Protein AF-A0A4Q3W4W4-F1 (afdb_monomer_lite)

Secondary structure (DSSP, 8-state):
----SSS-S-SSSSSS-S-----------HHHHHHHHHHHHHHHHHHHHHHHHHHHHTT-TTS--HHHHHHHTTPPP----TTSHHHHHHHHHHHHHHHHHHHHHHHHHHHHHHHSHHHHT-HHHHHHHHHHHHHHHHHHHHHHHHHHHHHHTT-S--PPPPPGGG-

Structure (mmCIF, N/CA/C/O backbone):
data_AF-A0A4Q3W4W4-F1
#
_entry.id   AF-A0A4Q3W4W4-F1
#
loop_
_atom_site.group_PDB
_atom_site.id
_atom_site.type_symbol
_atom_site.label_atom_id
_atom_site.label_alt_id
_atom_site.label_comp_id
_atom_site.label_asym_id
_atom_site.label_entity_id
_atom_site.label_seq_id
_atom_site.pdbx_PDB_ins_code
_atom_site.Cartn_x
_atom_site.Cartn_y
_atom_site.Cartn_z
_atom_site.occupancy
_atom_site.B_iso_or_equiv
_atom_site.auth_seq_id
_atom_site.auth_comp_id
_atom_site.auth_asym_id
_atom_site.auth_atom_id
_atom_site.pdbx_PDB_model_num
ATOM 1 N N . MET A 1 1 ? 60.452 -42.405 -23.291 1.00 40.56 1 MET A N 1
ATOM 2 C CA . MET A 1 1 ? 60.026 -41.098 -23.841 1.00 40.56 1 MET A CA 1
ATOM 3 C C . MET A 1 1 ? 58.510 -40.991 -23.717 1.00 40.56 1 MET A C 1
ATOM 5 O O . MET A 1 1 ? 57.792 -41.505 -24.558 1.00 40.56 1 MET A O 1
ATOM 9 N N . LYS A 1 2 ? 58.023 -40.441 -22.601 1.00 42.84 2 LYS A N 1
ATOM 10 C CA . LYS A 1 2 ? 56.594 -40.314 -22.263 1.00 42.84 2 LYS A CA 1
ATOM 11 C C . LYS A 1 2 ? 56.313 -38.870 -21.837 1.00 42.84 2 LYS A C 1
ATOM 13 O O . LYS A 1 2 ? 56.074 -38.651 -20.666 1.00 42.84 2 LYS A O 1
ATOM 18 N N . PHE A 1 3 ? 56.418 -37.889 -22.732 1.00 43.22 3 PHE A N 1
ATOM 19 C CA . PHE A 1 3 ? 56.080 -36.490 -22.405 1.00 43.22 3 PHE A CA 1
ATOM 20 C C . PHE A 1 3 ? 55.755 -35.669 -23.665 1.00 43.22 3 PHE A C 1
ATOM 22 O O . PHE A 1 3 ? 56.402 -34.670 -23.944 1.00 43.22 3 PHE A O 1
ATOM 29 N N . LEU A 1 4 ? 54.774 -36.101 -24.467 1.00 46.50 4 LEU A N 1
ATOM 30 C CA . LEU A 1 4 ? 54.382 -35.346 -25.673 1.00 46.50 4 LEU A CA 1
ATOM 31 C C . LEU A 1 4 ? 52.889 -35.467 -26.034 1.00 46.50 4 LEU A C 1
ATOM 33 O O . LEU A 1 4 ? 52.530 -35.445 -27.201 1.00 46.50 4 LEU A O 1
ATOM 37 N N . VAL A 1 5 ? 52.003 -35.620 -25.037 1.00 49.78 5 VAL A N 1
ATOM 38 C CA . VAL A 1 5 ? 50.543 -35.789 -25.264 1.00 49.78 5 VAL A CA 1
ATOM 39 C C . VAL A 1 5 ? 49.690 -34.819 -24.423 1.00 49.78 5 VAL A C 1
ATOM 41 O O . VAL A 1 5 ? 48.496 -35.014 -24.250 1.00 49.78 5 VAL A O 1
ATOM 44 N N . ARG A 1 6 ? 50.266 -33.750 -23.857 1.00 49.00 6 ARG A N 1
ATOM 45 C CA . ARG A 1 6 ? 49.514 -32.830 -22.972 1.00 49.00 6 ARG A CA 1
ATOM 46 C C . ARG A 1 6 ? 49.600 -31.349 -23.319 1.00 49.00 6 ARG A C 1
ATOM 48 O O . ARG A 1 6 ? 49.341 -30.516 -22.461 1.00 49.00 6 ARG A O 1
ATOM 55 N N . LEU A 1 7 ? 49.895 -31.006 -24.567 1.00 45.72 7 LEU A N 1
ATOM 56 C CA . LEU A 1 7 ? 49.824 -29.615 -24.992 1.00 45.72 7 LEU A CA 1
ATOM 57 C C . LEU A 1 7 ? 48.978 -29.499 -26.256 1.00 45.72 7 LEU A C 1
ATOM 59 O O . LEU A 1 7 ? 49.287 -30.099 -27.278 1.00 45.72 7 LEU A O 1
ATOM 63 N N . VAL A 1 8 ? 47.957 -28.651 -26.158 1.00 46.34 8 VAL A N 1
ATOM 64 C CA . VAL A 1 8 ? 47.201 -28.063 -27.270 1.00 46.34 8 VAL A CA 1
ATOM 65 C C . VAL A 1 8 ? 46.016 -28.884 -27.812 1.00 46.34 8 VAL A C 1
ATOM 67 O O . VAL A 1 8 ? 45.676 -28.827 -28.985 1.00 46.34 8 VAL A O 1
ATOM 70 N N . ALA A 1 9 ? 45.245 -29.498 -26.908 1.00 46.97 9 ALA A N 1
ATOM 71 C CA . ALA A 1 9 ? 43.785 -29.635 -27.066 1.00 46.97 9 ALA A CA 1
ATOM 72 C C . ALA A 1 9 ? 43.047 -28.301 -26.761 1.00 46.97 9 ALA A C 1
ATOM 74 O O . ALA A 1 9 ? 41.904 -28.290 -26.318 1.00 46.97 9 ALA A O 1
ATOM 75 N N . LEU A 1 10 ? 43.730 -27.165 -26.953 1.00 46.59 10 LEU A N 1
ATOM 76 C CA . LEU A 1 10 ? 43.330 -25.827 -26.498 1.00 46.59 10 LEU A CA 1
ATOM 77 C C . LEU A 1 10 ? 43.298 -24.809 -27.651 1.00 46.59 10 LEU A C 1
ATOM 79 O O . LEU A 1 10 ? 43.547 -23.628 -27.451 1.00 46.59 10 LEU A O 1
ATOM 83 N N . VAL A 1 11 ? 43.046 -25.271 -28.878 1.00 49.94 11 VAL A N 1
ATOM 84 C CA . VAL A 1 11 ? 42.906 -24.401 -30.066 1.00 49.94 11 VAL A CA 1
ATOM 85 C C . VAL A 1 11 ? 41.571 -24.629 -30.794 1.00 49.94 11 VAL A C 1
ATOM 87 O O . VAL A 1 11 ? 41.260 -23.927 -31.745 1.00 49.94 11 VAL A O 1
ATOM 90 N N . PHE A 1 12 ? 40.710 -25.532 -30.304 1.00 42.06 12 PHE A N 1
ATOM 91 C CA . PHE A 1 12 ? 39.437 -25.860 -30.966 1.00 42.06 12 PHE A CA 1
ATOM 92 C C . PHE A 1 12 ? 38.165 -25.375 -30.245 1.00 42.06 12 PHE A C 1
ATOM 94 O O . PHE A 1 12 ? 37.065 -25.676 -30.690 1.00 42.06 12 PHE A O 1
ATOM 101 N N . VAL A 1 13 ? 38.287 -24.603 -29.156 1.00 47.66 13 VAL A N 1
ATOM 102 C CA . VAL A 1 13 ? 37.120 -24.059 -28.417 1.00 47.66 13 VAL A CA 1
ATOM 103 C C . VAL A 1 13 ? 36.903 -22.557 -28.673 1.00 47.66 13 VAL A C 1
ATOM 105 O O . VAL A 1 13 ? 35.875 -22.008 -28.303 1.00 47.66 13 VAL A O 1
ATOM 108 N N . VAL A 1 14 ? 37.822 -21.879 -29.370 1.00 48.78 14 VAL A N 1
ATOM 109 C CA . VAL A 1 14 ? 37.768 -20.412 -29.557 1.00 48.78 14 VAL A CA 1
ATOM 110 C C . VAL A 1 14 ? 37.161 -19.991 -30.908 1.00 48.78 14 VAL A C 1
ATOM 112 O O . VAL A 1 14 ? 36.883 -18.818 -31.120 1.00 48.78 14 VAL A O 1
ATOM 115 N N . THR A 1 15 ? 36.878 -20.920 -31.825 1.00 47.06 15 THR A N 1
ATOM 116 C CA . THR A 1 15 ? 36.447 -20.582 -33.200 1.00 47.06 15 THR A CA 1
ATOM 117 C C . THR A 1 15 ? 34.981 -20.879 -33.524 1.00 47.06 15 THR A C 1
ATOM 119 O O . THR A 1 15 ? 34.572 -20.694 -34.664 1.00 47.06 15 THR A O 1
ATOM 122 N N . LEU A 1 16 ? 34.160 -21.260 -32.537 1.00 45.97 16 LEU A N 1
ATOM 123 C CA . LEU A 1 16 ? 32.700 -21.401 -32.696 1.00 45.97 16 LEU A CA 1
ATOM 124 C C . LEU A 1 16 ? 31.894 -20.177 -32.218 1.00 45.97 16 LEU A C 1
ATOM 126 O O . LEU A 1 16 ? 30.672 -20.240 -32.157 1.00 45.97 16 LEU A O 1
ATOM 130 N N . GLN A 1 17 ? 32.546 -19.047 -31.921 1.00 45.25 17 GLN A N 1
ATOM 131 C CA . GLN A 1 17 ? 31.860 -17.777 -31.630 1.00 45.25 17 GLN A CA 1
ATOM 132 C C . GLN A 1 17 ? 31.775 -16.838 -32.844 1.00 45.25 17 GLN A C 1
ATOM 134 O O . GLN A 1 17 ? 31.659 -15.622 -32.695 1.00 45.25 17 GLN A O 1
ATOM 139 N N . THR A 1 18 ? 31.793 -17.372 -34.066 1.00 45.81 18 THR A N 1
ATOM 140 C CA . THR A 1 18 ? 31.316 -16.605 -35.217 1.00 45.81 18 THR A CA 1
ATOM 141 C C . THR A 1 18 ? 29.789 -16.577 -35.223 1.00 45.81 18 THR A C 1
ATOM 143 O O . THR A 1 18 ? 29.124 -17.546 -35.572 1.00 45.81 18 THR A O 1
ATOM 146 N N . ALA A 1 19 ? 29.267 -15.396 -34.890 1.00 47.56 19 ALA A N 1
ATOM 147 C CA . ALA A 1 19 ? 28.007 -14.857 -35.388 1.00 47.56 19 ALA A CA 1
ATOM 148 C C . ALA A 1 19 ? 26.712 -15.575 -34.958 1.00 47.56 19 ALA A C 1
ATOM 150 O O . ALA A 1 19 ? 25.984 -16.122 -35.780 1.00 47.56 19 ALA A O 1
ATOM 151 N N . CYS A 1 20 ? 26.325 -15.403 -33.693 1.00 43.75 20 CYS A N 1
ATOM 152 C CA . CYS A 1 20 ? 24.926 -15.064 -33.420 1.00 43.75 20 CYS A CA 1
ATOM 153 C C . CYS A 1 20 ? 24.821 -13.541 -33.373 1.00 43.75 20 CYS A C 1
ATOM 155 O O . CYS A 1 20 ? 25.002 -12.901 -32.344 1.00 43.75 20 CYS A O 1
ATOM 157 N N . SER A 1 21 ? 24.600 -12.977 -34.559 1.00 44.47 21 SER A N 1
ATOM 158 C CA . SER A 1 21 ? 23.979 -11.673 -34.738 1.00 44.47 21 SER A CA 1
ATOM 159 C C . SER A 1 21 ? 22.631 -11.685 -34.015 1.00 44.47 21 SER A C 1
ATOM 161 O O . SER A 1 21 ? 21.669 -12.270 -34.511 1.00 44.47 21 SER A O 1
ATOM 163 N N . SER A 1 22 ? 22.561 -11.012 -32.878 1.00 40.69 22 SER A N 1
ATOM 164 C CA . SER A 1 22 ? 21.316 -10.440 -32.378 1.00 40.69 22 SER A CA 1
ATOM 165 C C . SER A 1 22 ? 21.647 -9.126 -31.682 1.00 40.69 22 SER A C 1
ATOM 167 O O . SER A 1 22 ? 21.632 -9.033 -30.457 1.00 40.69 22 SER A O 1
ATOM 169 N N . ASP A 1 23 ? 21.947 -8.107 -32.492 1.00 45.06 23 ASP A N 1
ATOM 170 C CA . ASP A 1 23 ? 21.592 -6.726 -32.155 1.00 45.06 23 ASP A CA 1
ATOM 171 C C . ASP A 1 23 ? 20.054 -6.645 -32.091 1.00 45.06 23 ASP A C 1
ATOM 173 O O . ASP A 1 23 ? 19.385 -6.110 -32.971 1.00 45.06 23 ASP A O 1
ATOM 177 N N . GLU A 1 24 ? 19.467 -7.236 -31.055 1.00 45.97 24 GLU A N 1
ATOM 178 C CA . GLU A 1 24 ? 18.242 -6.709 -30.479 1.00 45.97 24 GLU A CA 1
ATOM 179 C C . GLU A 1 24 ? 18.702 -5.940 -29.251 1.00 45.97 24 GLU A C 1
ATOM 181 O O . GLU A 1 24 ? 19.100 -6.527 -28.247 1.00 45.97 24 GLU A O 1
ATOM 186 N N . SER A 1 25 ? 18.692 -4.611 -29.337 1.00 45.56 25 SER A N 1
ATOM 187 C CA . SER A 1 25 ? 18.841 -3.740 -28.177 1.00 45.56 25 SER A CA 1
ATOM 188 C C . SER A 1 25 ? 17.632 -3.945 -27.254 1.00 45.56 25 SER A C 1
ATOM 190 O O . SER A 1 25 ? 16.700 -3.137 -27.227 1.00 45.56 25 SER A O 1
ATOM 192 N N . SER A 1 26 ? 17.578 -5.067 -26.542 1.00 62.09 26 SER A N 1
ATOM 193 C CA . SER A 1 26 ? 16.563 -5.295 -25.529 1.00 62.09 26 SER A CA 1
ATOM 194 C C . SER A 1 26 ? 16.864 -4.332 -24.390 1.00 62.09 26 SER A C 1
ATOM 196 O O . SER A 1 26 ? 17.891 -4.461 -23.722 1.00 62.09 26 SER A O 1
ATOM 198 N N . LEU A 1 27 ? 15.997 -3.337 -24.195 1.00 69.12 27 LEU A N 1
ATOM 199 C CA . LEU A 1 27 ? 16.046 -2.487 -23.009 1.00 69.12 27 LEU A CA 1
ATOM 200 C C . LEU A 1 27 ? 16.140 -3.395 -21.766 1.00 69.12 27 LEU A C 1
ATOM 202 O O . LEU A 1 27 ? 15.423 -4.400 -21.713 1.00 69.12 27 LEU A O 1
ATOM 206 N N . PRO A 1 28 ? 17.004 -3.091 -20.783 1.00 79.44 28 PRO A N 1
ATOM 207 C CA . PRO A 1 28 ? 17.130 -3.891 -19.570 1.00 79.44 28 PRO A CA 1
ATOM 208 C C . PRO A 1 28 ? 15.905 -3.654 -18.674 1.00 79.44 28 PRO A C 1
ATOM 210 O O . PRO A 1 28 ? 15.948 -2.872 -17.730 1.00 79.44 28 PRO A O 1
ATOM 213 N N . LEU A 1 29 ? 14.780 -4.288 -19.015 1.00 88.00 29 LEU A N 1
ATOM 214 C CA . LEU A 1 29 ? 13.488 -4.092 -18.346 1.00 88.00 29 LEU A CA 1
ATOM 215 C C . LEU A 1 29 ? 13.372 -4.870 -17.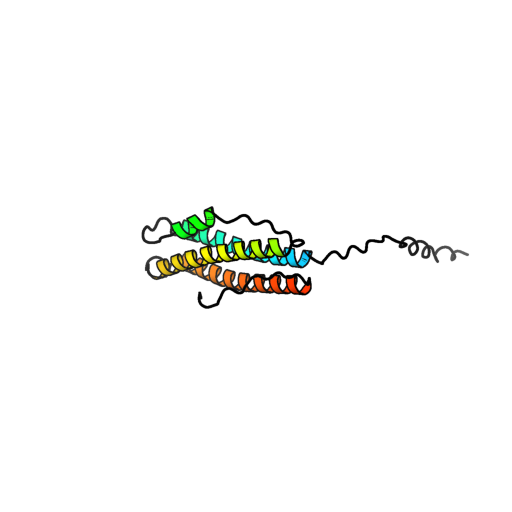032 1.00 88.00 29 LEU A C 1
ATOM 217 O O . LEU A 1 29 ? 12.595 -4.484 -16.168 1.00 88.00 29 LEU A O 1
ATOM 221 N N . GLU A 1 30 ? 14.136 -5.948 -16.864 1.00 91.31 30 GLU A N 1
ATOM 222 C CA . GLU A 1 30 ? 14.035 -6.839 -15.703 1.00 91.31 30 GLU A CA 1
ATOM 223 C C . GLU A 1 30 ? 14.225 -6.120 -14.350 1.00 91.31 30 GLU A C 1
ATOM 225 O O . GLU A 1 30 ? 13.375 -6.297 -13.477 1.00 91.31 30 GLU A O 1
ATOM 230 N N . PRO A 1 31 ? 15.217 -5.222 -14.162 1.00 93.56 31 PRO A N 1
ATOM 231 C CA . PRO A 1 31 ? 15.317 -4.428 -12.935 1.00 93.56 31 PRO A CA 1
ATOM 232 C C . PRO A 1 31 ? 14.097 -3.535 -12.672 1.00 93.56 31 PRO A C 1
ATOM 234 O O . PRO A 1 31 ? 13.743 -3.307 -11.518 1.00 93.56 31 PRO A O 1
ATOM 237 N N . VAL A 1 32 ? 13.453 -3.030 -13.729 1.00 93.88 32 VAL A N 1
ATOM 238 C CA . VAL A 1 32 ? 12.261 -2.173 -13.623 1.00 93.88 32 VAL A CA 1
ATOM 239 C C . VAL A 1 32 ? 11.052 -2.991 -13.184 1.00 93.88 32 VAL A C 1
ATOM 241 O O . VAL A 1 32 ? 10.320 -2.552 -12.302 1.00 93.88 32 VAL A O 1
ATOM 244 N N . VAL A 1 33 ? 10.881 -4.188 -13.756 1.00 94.12 33 VAL A N 1
ATOM 245 C CA . VAL A 1 33 ? 9.828 -5.139 -13.371 1.00 94.12 33 VAL A CA 1
ATOM 246 C C . VAL A 1 33 ? 9.975 -5.513 -11.899 1.00 94.12 33 VAL A C 1
ATOM 248 O O . VAL A 1 33 ? 9.060 -5.275 -11.126 1.00 94.12 33 VAL A O 1
ATOM 251 N N . ILE A 1 34 ? 11.159 -5.969 -11.477 1.00 95.38 34 ILE A N 1
ATOM 252 C CA . ILE A 1 34 ? 11.418 -6.363 -10.080 1.00 95.38 34 ILE A CA 1
ATOM 253 C C . ILE A 1 34 ? 11.147 -5.205 -9.108 1.00 95.38 34 ILE A C 1
ATOM 255 O O . ILE A 1 34 ? 10.594 -5.397 -8.020 1.00 95.38 34 ILE A O 1
ATOM 259 N N . ALA A 1 35 ? 11.551 -3.988 -9.479 1.00 96.44 35 ALA A N 1
ATOM 260 C CA . ALA A 1 35 ? 11.307 -2.817 -8.651 1.00 96.44 35 ALA A CA 1
ATOM 261 C C . ALA A 1 35 ? 9.809 -2.486 -8.554 1.00 96.44 35 ALA A C 1
ATOM 263 O O . ALA A 1 35 ? 9.352 -2.103 -7.479 1.00 96.44 35 ALA A O 1
ATOM 264 N N . TYR A 1 36 ? 9.041 -2.664 -9.633 1.00 95.62 36 TYR A N 1
ATOM 265 C CA . TYR A 1 36 ? 7.593 -2.468 -9.608 1.00 95.62 36 TYR A CA 1
ATOM 266 C C . TYR A 1 36 ? 6.859 -3.567 -8.834 1.00 95.62 36 TYR A C 1
ATOM 268 O O . TYR A 1 36 ? 6.035 -3.240 -7.986 1.00 95.62 36 TYR A O 1
ATOM 276 N N . ASP A 1 37 ? 7.223 -4.837 -9.018 1.00 94.88 37 ASP A N 1
ATOM 277 C CA . ASP A 1 37 ? 6.671 -5.957 -8.243 1.00 94.88 37 ASP A CA 1
ATOM 278 C C . ASP A 1 37 ? 6.871 -5.721 -6.738 1.00 94.88 37 ASP A C 1
ATOM 280 O O . ASP A 1 37 ? 6.019 -6.044 -5.911 1.00 94.88 37 ASP A O 1
ATOM 284 N N . THR A 1 38 ? 7.998 -5.103 -6.363 1.00 96.56 38 THR A N 1
ATOM 285 C CA . THR A 1 38 ? 8.251 -4.696 -4.977 1.00 96.56 38 THR A CA 1
ATOM 286 C C . THR A 1 38 ? 7.261 -3.624 -4.517 1.00 96.56 38 THR A C 1
ATOM 288 O O . THR A 1 38 ? 6.784 -3.707 -3.388 1.00 96.56 38 THR A O 1
ATOM 291 N N . VAL A 1 39 ? 6.941 -2.633 -5.354 1.00 95.88 39 VAL A N 1
ATOM 292 C CA . VAL A 1 39 ? 5.921 -1.612 -5.054 1.00 95.88 39 VAL A CA 1
ATOM 293 C C . VAL A 1 39 ? 4.555 -2.268 -4.849 1.00 95.88 39 VAL A C 1
ATOM 295 O O . VAL A 1 39 ? 3.948 -2.064 -3.798 1.00 95.88 39 VAL A O 1
ATOM 298 N N . GLU A 1 40 ? 4.100 -3.092 -5.796 1.00 94.50 40 GLU A N 1
ATOM 299 C CA . GLU A 1 40 ? 2.815 -3.799 -5.698 1.00 94.50 40 GLU A CA 1
ATOM 300 C C . GLU A 1 40 ? 2.747 -4.668 -4.446 1.00 94.50 40 GLU A C 1
ATOM 302 O O . GLU A 1 40 ? 1.777 -4.602 -3.693 1.00 94.50 40 GLU A O 1
ATOM 307 N N . TYR A 1 41 ? 3.812 -5.417 -4.159 1.00 95.94 41 TYR A N 1
ATOM 308 C CA . TYR A 1 41 ? 3.882 -6.248 -2.967 1.00 95.94 41 TYR A CA 1
ATOM 309 C C . TYR A 1 41 ? 3.738 -5.430 -1.678 1.00 95.94 41 TYR A C 1
ATOM 311 O O . TYR A 1 41 ? 3.042 -5.857 -0.759 1.00 95.94 41 TYR A O 1
ATOM 319 N N . ARG A 1 42 ? 4.355 -4.244 -1.579 1.00 96.06 42 ARG A N 1
ATOM 320 C CA . ARG A 1 42 ? 4.197 -3.400 -0.382 1.00 96.06 42 ARG A CA 1
ATOM 321 C C . ARG A 1 42 ? 2.779 -2.864 -0.228 1.00 96.06 42 ARG A C 1
ATOM 323 O O . ARG A 1 42 ? 2.281 -2.855 0.895 1.00 96.06 42 ARG A O 1
ATOM 330 N N . TYR A 1 43 ? 2.128 -2.480 -1.320 1.00 94.94 43 TYR A N 1
ATOM 331 C CA . TYR A 1 43 ? 0.725 -2.072 -1.283 1.00 94.94 43 TYR A CA 1
ATOM 332 C C . TYR A 1 43 ? -0.210 -3.240 -0.934 1.00 94.94 43 TYR A C 1
ATOM 334 O O . TYR A 1 43 ? -1.091 -3.074 -0.093 1.00 94.94 43 TYR A O 1
ATOM 342 N N . GLN A 1 44 ? 0.054 -4.453 -1.428 1.00 94.50 44 GLN A N 1
ATOM 343 C CA . GLN A 1 44 ? -0.674 -5.654 -1.002 1.00 94.50 44 GLN A CA 1
ATOM 344 C C . GLN A 1 44 ? -0.569 -5.875 0.515 1.00 94.50 44 GLN A C 1
ATOM 346 O O . GLN A 1 44 ? -1.565 -6.173 1.168 1.00 94.50 44 GLN A O 1
ATOM 351 N N . GLN A 1 45 ? 0.612 -5.666 1.106 1.00 96.00 45 GLN A N 1
ATOM 352 C CA . GLN A 1 45 ? 0.779 -5.765 2.561 1.00 96.00 45 GLN A CA 1
ATOM 353 C C . GLN A 1 45 ? -0.046 -4.718 3.331 1.00 96.00 45 GLN A C 1
ATOM 355 O O . GLN A 1 45 ? -0.452 -4.985 4.463 1.00 96.00 45 GLN A O 1
ATOM 360 N N . VAL A 1 46 ? -0.309 -3.542 2.747 1.00 95.00 46 VAL A N 1
ATOM 361 C CA . VAL A 1 46 ? -1.230 -2.546 3.326 1.00 95.00 46 VAL A CA 1
ATOM 362 C C . VAL A 1 46 ? -2.669 -3.048 3.264 1.00 95.00 46 VAL A C 1
ATOM 364 O O . VAL A 1 46 ? -3.373 -2.967 4.273 1.00 95.00 46 VAL A O 1
ATOM 367 N N . SER A 1 47 ? -3.093 -3.606 2.130 1.00 94.56 47 SER A N 1
ATOM 368 C CA . SER A 1 47 ? -4.417 -4.219 1.970 1.00 94.56 47 SER A CA 1
ATOM 369 C C . SER A 1 47 ? -4.646 -5.354 2.972 1.00 94.56 47 SER A C 1
ATOM 371 O O . SER A 1 47 ? -5.665 -5.367 3.665 1.00 94.56 47 SER A O 1
ATOM 373 N N . ASP A 1 48 ? -3.669 -6.246 3.139 1.00 95.62 48 ASP A N 1
ATOM 374 C CA . ASP A 1 48 ? -3.725 -7.341 4.115 1.00 95.62 48 ASP A CA 1
ATOM 375 C C . ASP A 1 48 ? -3.846 -6.802 5.552 1.00 95.62 48 ASP A C 1
ATOM 377 O O . ASP A 1 48 ? -4.696 -7.241 6.330 1.00 95.62 48 ASP A O 1
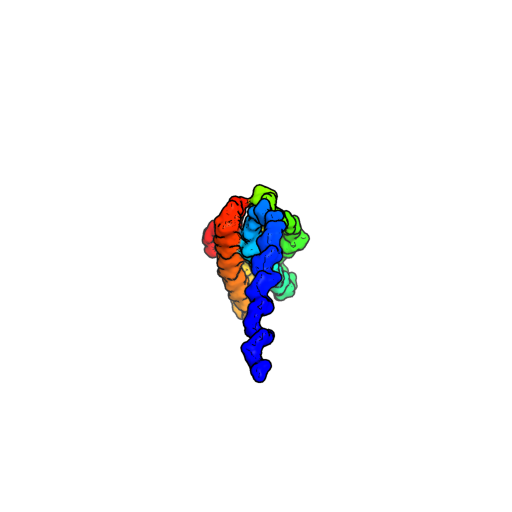ATOM 381 N N . LEU A 1 49 ? -3.051 -5.783 5.897 1.00 96.12 49 LEU A N 1
ATOM 382 C CA . LEU A 1 49 ? -3.109 -5.138 7.208 1.00 96.12 49 LEU A CA 1
ATOM 383 C C . LEU A 1 49 ? -4.461 -4.449 7.454 1.00 96.12 49 LEU A C 1
ATOM 385 O O . LEU A 1 49 ? -4.970 -4.457 8.579 1.00 96.12 49 LEU A O 1
ATOM 389 N N . ALA A 1 50 ? -5.052 -3.849 6.421 1.00 95.50 50 ALA A N 1
ATOM 390 C CA . ALA A 1 50 ? -6.373 -3.241 6.497 1.00 95.50 50 ALA A CA 1
ATOM 391 C C . ALA A 1 50 ? -7.457 -4.300 6.745 1.00 95.50 50 ALA A C 1
ATOM 393 O O . ALA A 1 50 ? -8.328 -4.088 7.593 1.00 95.50 50 ALA A O 1
ATOM 394 N N . ILE A 1 51 ? -7.383 -5.453 6.076 1.00 95.00 51 ILE A N 1
ATOM 395 C CA . ILE A 1 51 ? -8.280 -6.594 6.314 1.00 95.00 51 ILE A CA 1
ATOM 396 C C . ILE A 1 51 ? -8.162 -7.073 7.764 1.00 95.00 51 ILE A C 1
ATOM 398 O O . ILE A 1 51 ? -9.182 -7.188 8.453 1.00 95.00 51 ILE A O 1
ATOM 402 N N . ASP A 1 52 ? -6.938 -7.270 8.255 1.00 94.88 52 ASP A N 1
ATOM 403 C CA . ASP A 1 52 ? -6.680 -7.667 9.642 1.00 94.88 52 ASP A CA 1
ATOM 404 C C . ASP A 1 52 ? -7.255 -6.650 10.634 1.00 94.88 52 ASP A C 1
ATOM 406 O O . ASP A 1 52 ? -7.931 -7.017 11.603 1.00 94.88 52 ASP A O 1
ATOM 410 N N . LEU A 1 53 ? -7.043 -5.355 10.392 1.00 95.25 53 LEU A N 1
ATOM 411 C CA . LEU A 1 53 ? -7.597 -4.294 11.226 1.00 95.25 53 LEU A CA 1
ATOM 412 C C . LEU A 1 53 ? -9.126 -4.364 11.270 1.00 95.25 53 LEU A C 1
ATOM 414 O O . LEU A 1 53 ? -9.712 -4.369 12.356 1.00 95.25 53 LEU A O 1
ATOM 418 N N . MET A 1 54 ? -9.770 -4.439 10.104 1.00 94.75 54 MET A N 1
ATOM 419 C CA . MET A 1 54 ? -11.226 -4.496 9.993 1.00 94.75 54 MET A CA 1
ATOM 420 C C . MET A 1 54 ? -11.796 -5.731 10.684 1.00 94.75 54 MET A C 1
ATOM 422 O O . MET A 1 54 ? -12.780 -5.608 11.413 1.00 94.75 54 MET A O 1
ATOM 426 N N . ALA A 1 55 ? -11.170 -6.899 10.540 1.00 93.06 55 ALA A N 1
ATOM 427 C CA . ALA A 1 55 ? -11.604 -8.118 11.216 1.00 93.06 55 ALA A CA 1
ATOM 428 C C . ALA A 1 55 ? -11.654 -7.939 12.744 1.00 93.06 55 ALA A C 1
ATOM 430 O O . ALA A 1 55 ? -12.606 -8.382 13.389 1.00 93.06 55 ALA A O 1
ATOM 431 N N . ASN A 1 56 ? -10.691 -7.211 13.315 1.00 92.62 56 ASN A N 1
ATOM 432 C CA . ASN A 1 56 ? -10.588 -6.990 14.758 1.00 92.62 56 ASN A CA 1
ATOM 433 C C . ASN A 1 56 ? -11.543 -5.921 15.314 1.00 92.62 56 ASN A C 1
ATOM 435 O O . ASN A 1 56 ? -11.867 -5.954 16.504 1.00 92.62 56 ASN A O 1
ATOM 439 N N . ILE A 1 57 ? -12.006 -4.985 14.483 1.00 93.62 57 ILE A N 1
ATOM 440 C CA . ILE A 1 57 ? -12.839 -3.848 14.923 1.00 93.62 57 ILE A CA 1
ATOM 441 C C . ILE A 1 57 ? -14.252 -3.848 14.323 1.00 93.62 57 ILE A C 1
ATOM 443 O O . ILE A 1 57 ? -15.075 -3.036 14.733 1.00 93.62 57 ILE A O 1
ATOM 447 N N . SER A 1 58 ? -14.562 -4.760 13.396 1.00 88.94 58 SER A N 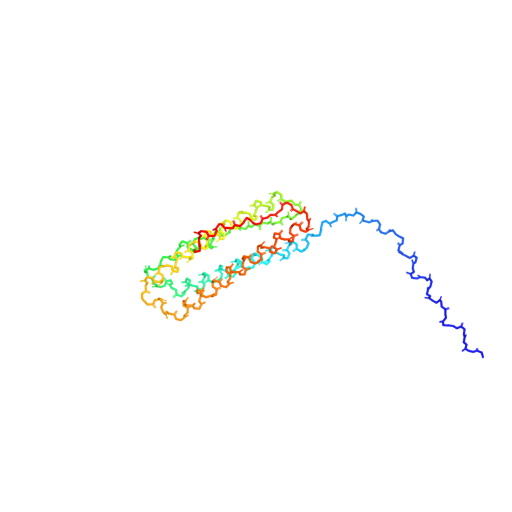1
ATOM 448 C CA . SER A 1 58 ? -15.840 -4.830 12.659 1.00 88.94 58 SER A CA 1
ATOM 449 C C . SER A 1 58 ? -17.081 -4.966 13.544 1.00 88.94 58 SER A C 1
ATOM 451 O O . SER A 1 58 ? -18.164 -4.533 13.160 1.00 88.94 58 SER A O 1
ATOM 453 N N . MET A 1 59 ? -16.928 -5.542 14.738 1.00 87.69 59 MET A N 1
ATOM 454 C CA . MET A 1 59 ? -18.016 -5.701 15.707 1.00 87.69 59 MET A CA 1
ATOM 455 C C . MET A 1 59 ? -18.310 -4.418 16.496 1.00 87.69 59 MET A C 1
ATOM 457 O O . MET A 1 59 ? -19.276 -4.379 17.257 1.00 87.69 59 MET A O 1
ATOM 461 N N . ASP A 1 60 ? -17.483 -3.378 16.357 1.00 91.31 60 ASP A N 1
ATOM 462 C CA . ASP A 1 60 ? -17.706 -2.089 17.000 1.00 91.31 60 ASP A CA 1
ATOM 463 C C . ASP A 1 60 ? -18.504 -1.148 16.081 1.00 91.31 60 ASP A C 1
ATOM 465 O O . ASP A 1 60 ? -17.961 -0.626 15.104 1.00 91.31 60 ASP A O 1
ATOM 469 N N . PRO A 1 61 ? -19.782 -0.862 16.394 1.00 89.50 61 PRO A N 1
ATOM 470 C CA . PRO A 1 61 ? -20.628 -0.030 15.541 1.00 89.50 61 PRO A CA 1
ATOM 471 C C . PRO A 1 61 ? -20.194 1.443 15.506 1.00 89.50 61 PRO A C 1
ATOM 473 O O . PRO A 1 61 ? -20.694 2.205 14.677 1.00 89.50 61 PRO A O 1
ATOM 476 N N . SER A 1 62 ? -19.299 1.871 16.403 1.00 91.06 62 SER A N 1
ATOM 477 C CA . SER A 1 62 ? -18.774 3.239 16.415 1.00 91.06 62 SER A CA 1
ATOM 478 C C . SER A 1 62 ? -17.684 3.477 15.368 1.00 91.06 62 SER A C 1
ATOM 480 O O . SER A 1 62 ? -17.381 4.636 15.075 1.00 91.06 62 SER A O 1
ATOM 482 N N . ILE A 1 63 ? -17.127 2.412 14.778 1.00 93.62 63 ILE A N 1
ATOM 483 C CA . ILE A 1 63 ? -16.033 2.495 13.811 1.00 93.62 63 ILE A CA 1
ATOM 484 C C . ILE A 1 63 ? -16.537 2.178 12.402 1.00 93.62 63 ILE A C 1
ATOM 486 O O . ILE A 1 63 ? -17.014 1.085 12.100 1.00 93.62 63 ILE A O 1
ATOM 490 N N . LYS A 1 64 ? -16.409 3.147 11.497 1.00 93.00 64 LYS A N 1
ATOM 491 C CA . LYS A 1 64 ? -16.845 3.013 10.104 1.00 93.00 64 LYS A CA 1
ATOM 492 C C . LYS A 1 64 ? -15.737 2.397 9.255 1.00 93.00 64 LYS A C 1
ATOM 494 O O . LYS A 1 64 ? -14.875 3.118 8.763 1.00 93.00 64 LYS A O 1
ATOM 499 N N . VAL A 1 65 ? -15.803 1.083 9.055 1.00 93.31 65 VAL A N 1
ATOM 500 C CA . VAL A 1 65 ? -14.844 0.327 8.221 1.00 93.31 65 VAL A CA 1
ATOM 501 C C . VAL A 1 65 ? -15.285 0.144 6.767 1.00 93.31 65 VAL A C 1
ATOM 503 O O . VAL A 1 65 ? -14.453 -0.064 5.892 1.00 93.31 65 VAL A O 1
ATOM 506 N N . LYS A 1 66 ? -16.589 0.281 6.488 1.00 90.88 66 LYS A N 1
ATOM 507 C CA . LYS A 1 66 ? -17.165 0.047 5.156 1.00 90.88 66 LYS A CA 1
ATOM 508 C C . LYS A 1 66 ? -16.458 0.797 4.010 1.00 90.88 66 LYS A C 1
ATOM 510 O O . LYS A 1 66 ? -16.261 0.172 2.978 1.00 90.88 66 LYS A O 1
ATOM 515 N N . PRO A 1 67 ? -16.046 2.074 4.151 1.00 91.62 67 PRO A N 1
ATOM 516 C CA . PRO A 1 67 ? -15.337 2.765 3.073 1.00 91.62 67 PRO A CA 1
ATOM 517 C C . PRO A 1 67 ? -14.029 2.082 2.655 1.00 91.62 67 PRO A C 1
ATOM 519 O O . PRO A 1 67 ? -13.734 2.038 1.470 1.00 91.62 67 PRO A O 1
ATOM 522 N N . VAL A 1 68 ? -13.275 1.523 3.610 1.00 92.38 68 VAL A N 1
ATOM 523 C CA . VAL A 1 68 ? -12.041 0.773 3.321 1.00 92.38 68 VAL A CA 1
ATOM 524 C C . VAL A 1 68 ? -12.384 -0.542 2.626 1.00 92.38 68 VAL A C 1
ATOM 526 O O . VAL A 1 68 ? -11.799 -0.865 1.600 1.00 92.38 68 VAL A O 1
ATOM 529 N N . GLN A 1 69 ? -13.382 -1.267 3.139 1.00 92.88 69 GLN A N 1
ATOM 530 C CA . GLN A 1 69 ? -13.845 -2.518 2.537 1.00 92.88 69 GLN A CA 1
ATOM 531 C C . GLN A 1 69 ? -14.317 -2.328 1.085 1.00 92.88 69 GLN A C 1
ATOM 533 O O . GLN A 1 69 ? -13.911 -3.078 0.207 1.00 92.88 69 GLN A O 1
ATOM 538 N N . ASP A 1 70 ? -15.121 -1.294 0.821 1.00 93.56 70 ASP A N 1
ATOM 539 C CA . ASP A 1 70 ? -15.632 -0.972 -0.517 1.00 93.56 70 ASP A CA 1
ATOM 540 C C . ASP A 1 70 ? -14.511 -0.686 -1.533 1.00 93.56 70 ASP A C 1
ATOM 542 O O . ASP A 1 70 ? -14.712 -0.918 -2.728 1.00 93.56 70 ASP A O 1
ATOM 546 N N . LEU A 1 71 ? -13.371 -0.153 -1.075 1.00 93.56 71 LEU A N 1
ATOM 547 C CA . LEU A 1 71 ? -12.187 0.083 -1.903 1.00 93.56 71 LEU A CA 1
ATOM 548 C C . LEU A 1 71 ? -11.402 -1.216 -2.122 1.00 93.56 71 LEU A C 1
ATOM 550 O O . LEU A 1 71 ? -11.093 -1.571 -3.250 1.00 93.56 71 LEU A O 1
ATOM 554 N N . LEU A 1 72 ? -11.146 -1.996 -1.076 1.00 92.69 72 LEU A N 1
ATOM 555 C CA . LEU A 1 72 ? -10.448 -3.278 -1.234 1.00 92.69 72 LEU A CA 1
ATOM 556 C C . LEU A 1 72 ? -11.198 -4.233 -2.180 1.00 92.69 72 LEU A C 1
ATOM 558 O O . LEU A 1 72 ? -10.592 -4.872 -3.034 1.00 92.69 72 LEU A O 1
ATOM 562 N N . ASP A 1 73 ? -12.530 -4.260 -2.112 1.00 91.19 73 ASP A N 1
ATOM 563 C CA . ASP A 1 73 ? -13.364 -5.112 -2.969 1.00 91.19 73 ASP A CA 1
ATOM 564 C C . ASP A 1 73 ? -13.376 -4.681 -4.452 1.00 91.19 73 ASP A C 1
ATOM 566 O O . ASP A 1 73 ? -13.808 -5.445 -5.321 1.00 91.19 73 ASP A O 1
ATOM 570 N N . ARG A 1 74 ? -12.962 -3.446 -4.766 1.00 91.19 74 ARG A N 1
ATOM 571 C CA . ARG A 1 74 ? -13.025 -2.863 -6.122 1.00 91.19 74 ARG A CA 1
ATOM 572 C C . ARG A 1 74 ? -11.651 -2.506 -6.678 1.00 91.19 74 ARG A C 1
ATOM 574 O O . ARG A 1 74 ? -11.574 -1.728 -7.637 1.00 91.19 74 ARG A O 1
ATOM 581 N N . GLU A 1 75 ? -10.598 -3.067 -6.097 1.00 86.44 75 GLU A N 1
ATOM 582 C CA . GLU A 1 75 ? -9.226 -2.816 -6.510 1.00 86.44 75 GLU A CA 1
ATOM 583 C C . GLU A 1 75 ? -9.042 -3.070 -8.019 1.00 86.44 75 GLU A C 1
ATOM 585 O O . GLU A 1 75 ? -9.449 -4.116 -8.541 1.00 86.44 75 GLU A O 1
ATOM 590 N N . PRO A 1 76 ? -8.508 -2.093 -8.778 1.00 84.75 76 PRO A N 1
ATOM 591 C CA . PRO A 1 76 ? -8.391 -2.222 -10.217 1.00 84.75 76 PRO A CA 1
ATOM 592 C C . PRO A 1 76 ? -7.281 -3.208 -10.576 1.00 84.75 76 PRO A C 1
ATOM 594 O O . PRO A 1 76 ? -6.130 -3.032 -10.193 1.00 84.75 76 PRO A O 1
ATOM 597 N N . VAL A 1 77 ? -7.602 -4.182 -11.426 1.00 81.38 77 VAL A N 1
ATOM 598 C CA . VAL A 1 77 ? -6.579 -5.012 -12.069 1.00 81.38 77 VAL A CA 1
ATOM 599 C C . VAL A 1 77 ? -5.868 -4.177 -13.134 1.00 81.38 77 VAL A C 1
ATOM 601 O O . VAL A 1 77 ? -6.501 -3.697 -14.082 1.00 81.38 77 VAL A O 1
ATOM 604 N N . VAL A 1 78 ? -4.557 -4.010 -12.980 1.00 83.62 78 VAL A N 1
ATOM 605 C CA . VAL A 1 78 ? -3.677 -3.375 -13.966 1.00 83.62 78 VAL A CA 1
ATOM 606 C C . VAL A 1 78 ? -2.781 -4.426 -14.619 1.00 83.62 78 VAL A C 1
ATOM 608 O O . VAL A 1 78 ? -2.431 -5.427 -14.006 1.00 83.62 78 VAL A O 1
ATOM 611 N N . SER A 1 79 ? -2.446 -4.229 -15.894 1.00 81.94 79 SER A N 1
ATOM 612 C CA . SER A 1 79 ? -1.561 -5.124 -16.645 1.00 81.94 79 SER A CA 1
ATOM 613 C C . SER A 1 79 ? -0.455 -4.289 -17.256 1.00 81.94 79 SER A C 1
ATOM 615 O O . SER A 1 79 ? -0.692 -3.570 -18.225 1.00 81.94 79 SER A O 1
ATOM 617 N N . LEU A 1 80 ? 0.751 -4.387 -16.707 1.00 88.25 80 LEU A N 1
ATOM 618 C CA . LEU A 1 80 ? 1.860 -3.569 -17.172 1.00 88.25 80 LEU A CA 1
ATOM 619 C C . LEU A 1 80 ? 2.577 -4.194 -18.366 1.00 88.25 80 LEU A C 1
ATOM 621 O O . LEU A 1 80 ? 2.971 -5.357 -18.351 1.00 88.25 80 LEU A O 1
ATOM 625 N N . ASP A 1 81 ? 2.806 -3.371 -19.386 1.00 89.12 81 ASP A N 1
ATOM 626 C CA . ASP A 1 81 ? 3.700 -3.674 -20.498 1.00 89.12 81 ASP A CA 1
ATOM 627 C C . ASP A 1 81 ? 4.794 -2.606 -20.551 1.00 89.12 81 ASP A C 1
ATOM 629 O O . ASP A 1 81 ? 4.626 -1.528 -21.130 1.00 89.12 81 ASP A O 1
ATOM 633 N N . PHE A 1 82 ? 5.944 -2.888 -19.942 1.00 87.44 82 PHE A N 1
ATOM 634 C CA . PHE A 1 82 ? 7.060 -1.941 -19.871 1.00 87.44 82 PHE A CA 1
ATOM 635 C C . PHE A 1 82 ? 7.665 -1.585 -21.241 1.00 87.44 82 PHE A C 1
ATOM 637 O O . PHE A 1 82 ? 8.427 -0.621 -21.335 1.00 87.44 82 PHE A O 1
ATOM 644 N N . ARG A 1 83 ? 7.294 -2.293 -22.320 1.00 86.88 83 ARG A N 1
ATOM 645 C CA . ARG A 1 83 ? 7.626 -1.902 -23.701 1.00 86.88 83 ARG A CA 1
ATOM 646 C C . ARG A 1 83 ? 6.711 -0.782 -24.209 1.00 86.88 83 ARG A C 1
ATOM 648 O O . ARG A 1 83 ? 7.123 0.016 -25.048 1.00 86.88 83 ARG A O 1
ATOM 655 N N . ASN A 1 84 ? 5.497 -0.676 -23.671 1.00 90.44 84 ASN A N 1
ATOM 656 C CA . ASN A 1 84 ? 4.537 0.392 -23.929 1.00 90.44 84 ASN A CA 1
ATOM 657 C C . ASN A 1 84 ? 4.480 1.380 -22.752 1.00 90.44 84 ASN A C 1
ATOM 659 O O . ASN A 1 84 ? 3.541 1.398 -21.952 1.00 90.44 84 ASN A O 1
ATOM 663 N N . THR A 1 85 ? 5.482 2.255 -22.667 1.00 90.19 85 THR A N 1
ATOM 664 C CA . THR A 1 85 ? 5.650 3.190 -21.539 1.00 90.19 85 THR A CA 1
ATOM 665 C C . THR A 1 85 ? 4.450 4.112 -21.311 1.00 90.19 85 THR A C 1
ATOM 667 O O . THR A 1 85 ? 4.136 4.431 -20.172 1.00 90.19 85 THR A O 1
ATOM 670 N N . LYS A 1 86 ? 3.720 4.512 -22.360 1.00 90.50 86 LYS A N 1
ATOM 671 C CA . LYS A 1 86 ? 2.544 5.391 -22.219 1.00 90.50 86 LYS A CA 1
ATOM 672 C C . LYS A 1 86 ? 1.348 4.695 -21.572 1.00 90.50 86 LYS A C 1
ATOM 674 O O . LYS A 1 86 ? 0.646 5.323 -20.780 1.00 90.50 86 LYS A O 1
ATOM 679 N N . ALA A 1 87 ? 1.070 3.447 -21.957 1.00 90.50 87 ALA A N 1
ATOM 680 C CA . ALA A 1 87 ? 0.014 2.660 -21.321 1.00 90.50 87 ALA A CA 1
ATOM 681 C C . ALA A 1 87 ? 0.413 2.338 -19.877 1.00 90.50 87 ALA A C 1
ATOM 683 O O . ALA A 1 87 ? -0.314 2.684 -18.953 1.00 90.50 87 ALA A O 1
ATOM 684 N N . THR A 1 88 ? 1.639 1.853 -19.691 1.00 92.94 88 THR A N 1
ATOM 685 C CA . THR A 1 88 ? 2.187 1.501 -18.378 1.00 92.94 88 THR A CA 1
ATOM 686 C C . THR A 1 88 ? 2.220 2.676 -17.408 1.00 92.94 88 THR A C 1
ATOM 688 O O . THR A 1 88 ? 1.807 2.524 -16.267 1.00 92.94 88 THR A O 1
ATOM 691 N N . GLN A 1 89 ? 2.600 3.881 -17.845 1.00 94.12 89 GLN A N 1
ATOM 692 C CA . GLN A 1 89 ? 2.533 5.073 -16.994 1.00 94.12 89 GLN A CA 1
ATOM 693 C C . GLN A 1 89 ? 1.105 5.358 -16.509 1.00 94.12 89 GLN A C 1
ATOM 695 O O . GLN A 1 89 ? 0.906 5.722 -15.353 1.00 94.12 89 GLN A O 1
ATOM 700 N N . ARG A 1 90 ? 0.105 5.211 -17.386 1.00 92.50 90 ARG A N 1
ATOM 701 C CA . ARG A 1 90 ? -1.304 5.431 -17.034 1.00 92.50 90 ARG A CA 1
ATOM 702 C C . ARG A 1 90 ? -1.783 4.400 -16.020 1.00 92.50 90 ARG A C 1
ATOM 704 O O . ARG A 1 90 ? -2.471 4.774 -15.074 1.00 92.50 90 ARG A O 1
ATOM 711 N N . ASP A 1 91 ? -1.420 3.141 -16.224 1.00 93.44 91 ASP A N 1
ATOM 712 C CA . ASP A 1 91 ? -1.820 2.039 -15.355 1.00 93.44 91 ASP A CA 1
ATOM 713 C C . ASP A 1 91 ? -1.148 2.143 -13.982 1.00 93.44 91 ASP A C 1
ATOM 715 O O . ASP A 1 91 ? -1.844 2.065 -12.973 1.00 93.44 91 ASP A O 1
ATOM 719 N N . ILE A 1 92 ? 0.146 2.483 -13.931 1.00 93.25 92 ILE A N 1
ATOM 720 C CA . ILE A 1 92 ? 0.852 2.812 -12.683 1.00 93.25 92 ILE A CA 1
ATOM 721 C C . ILE A 1 92 ? 0.153 3.967 -11.964 1.00 93.25 92 ILE A C 1
ATOM 723 O O . ILE A 1 92 ? -0.179 3.853 -10.791 1.00 93.25 92 ILE A O 1
ATOM 727 N N . THR A 1 93 ? -0.118 5.083 -12.647 1.00 91.94 93 THR A N 1
ATOM 728 C CA . THR A 1 93 ? -0.784 6.233 -12.016 1.00 91.94 93 THR A CA 1
ATOM 729 C C . THR A 1 93 ? -2.178 5.877 -11.500 1.00 91.94 93 THR A C 1
ATOM 731 O O . THR A 1 93 ? -2.548 6.318 -10.411 1.00 91.94 93 THR A O 1
ATOM 734 N N . ARG A 1 94 ? -2.946 5.072 -12.242 1.00 92.06 94 ARG A N 1
ATOM 735 C CA . ARG A 1 94 ? -4.261 4.591 -11.802 1.00 92.06 94 ARG A CA 1
ATOM 736 C C . ARG A 1 94 ? -4.146 3.718 -10.556 1.00 92.06 94 ARG A C 1
ATOM 738 O O . ARG A 1 94 ? -4.907 3.938 -9.621 1.00 92.06 94 ARG A O 1
ATOM 745 N N . PHE A 1 95 ? -3.212 2.769 -10.549 1.00 93.12 95 PHE A N 1
ATOM 746 C CA . PHE A 1 95 ? -2.950 1.901 -9.407 1.00 93.12 95 PHE A CA 1
ATOM 747 C C . PHE A 1 95 ? -2.569 2.722 -8.170 1.00 93.12 95 PHE A C 1
ATOM 749 O O . PHE A 1 95 ? -3.262 2.655 -7.164 1.00 93.12 95 PHE A O 1
ATOM 756 N N . ILE A 1 96 ? -1.556 3.589 -8.273 1.00 92.44 96 ILE A N 1
ATOM 757 C CA . ILE A 1 96 ? -1.072 4.411 -7.149 1.00 92.44 96 ILE A CA 1
ATOM 758 C C . ILE A 1 96 ? -2.163 5.348 -6.615 1.00 92.44 96 ILE A C 1
ATOM 760 O O . ILE A 1 96 ? -2.325 5.483 -5.407 1.00 92.44 96 ILE A O 1
ATOM 764 N N . SER A 1 97 ? -2.962 5.959 -7.498 1.00 91.44 97 SER A N 1
ATOM 765 C CA . SER A 1 97 ? -4.086 6.801 -7.058 1.00 91.44 97 SER A CA 1
ATOM 766 C C . SER A 1 97 ? -5.105 5.998 -6.250 1.00 91.44 97 SER A C 1
ATOM 768 O O . SER A 1 97 ? -5.622 6.492 -5.254 1.00 91.44 97 SER A O 1
ATOM 770 N N . TYR A 1 98 ? -5.366 4.754 -6.656 1.00 93.19 98 TYR A N 1
ATOM 771 C CA . TYR A 1 98 ? -6.292 3.874 -5.954 1.00 93.19 98 TYR A CA 1
ATOM 772 C C . TYR A 1 98 ? -5.768 3.450 -4.581 1.00 93.19 98 TYR A C 1
ATOM 774 O O . TYR A 1 98 ? -6.500 3.497 -3.595 1.00 93.19 98 TYR A O 1
ATOM 782 N N . GLN A 1 99 ? -4.483 3.101 -4.501 1.00 93.38 99 GLN A N 1
ATOM 783 C CA . GLN A 1 99 ? -3.840 2.777 -3.229 1.00 93.38 99 GLN A CA 1
ATOM 784 C C . GLN A 1 99 ? -3.905 3.947 -2.249 1.00 93.38 99 GLN A C 1
ATOM 786 O O . GLN A 1 99 ? -4.192 3.773 -1.067 1.00 93.38 99 GLN A O 1
ATOM 791 N N . HIS A 1 100 ? -3.745 5.164 -2.754 1.00 91.25 100 HIS A N 1
ATOM 792 C CA . HIS A 1 100 ? -3.867 6.357 -1.937 1.00 91.25 100 HIS A CA 1
ATOM 793 C C . HIS A 1 100 ? -5.288 6.572 -1.380 1.00 91.25 100 HIS A C 1
ATOM 795 O O . HIS A 1 100 ? -5.456 7.018 -0.243 1.00 91.25 100 HIS A O 1
ATOM 801 N N . GLU A 1 101 ? -6.332 6.216 -2.136 1.00 93.31 101 GLU A N 1
ATOM 802 C CA . GLU A 1 101 ? -7.708 6.223 -1.621 1.00 93.31 101 GLU A CA 1
ATOM 803 C C . GLU A 1 101 ? -7.877 5.228 -0.459 1.00 93.31 101 GLU A C 1
ATOM 805 O O . GLU A 1 101 ? -8.510 5.568 0.549 1.00 93.31 101 GLU A O 1
ATOM 810 N N . ILE A 1 102 ? -7.273 4.035 -0.560 1.00 92.69 102 ILE A N 1
ATOM 811 C CA . ILE A 1 102 ? -7.253 3.034 0.520 1.00 92.69 102 ILE A CA 1
ATOM 812 C C . ILE A 1 102 ? -6.541 3.601 1.753 1.00 92.69 102 ILE A C 1
ATOM 814 O O . ILE A 1 102 ? -7.081 3.525 2.859 1.00 92.69 102 ILE A O 1
ATOM 818 N N . GLU A 1 103 ? -5.370 4.216 1.582 1.00 92.31 103 GLU A N 1
ATOM 819 C CA . GLU A 1 103 ? -4.607 4.828 2.674 1.00 92.31 103 GLU A CA 1
ATOM 820 C C . GLU A 1 103 ? -5.398 5.921 3.396 1.00 92.31 103 GLU A C 1
ATOM 822 O O . GLU A 1 103 ? -5.491 5.897 4.624 1.00 92.31 103 GLU A O 1
ATOM 827 N N . ILE A 1 104 ? -6.026 6.847 2.664 1.00 92.75 104 ILE A N 1
ATOM 828 C CA . ILE A 1 104 ? -6.865 7.904 3.253 1.00 92.75 104 ILE A CA 1
ATOM 829 C C . ILE A 1 104 ? -8.016 7.287 4.060 1.00 92.75 104 ILE A C 1
ATOM 831 O O . ILE A 1 104 ? -8.312 7.719 5.183 1.00 92.75 104 ILE A O 1
ATOM 835 N N . ALA A 1 105 ? -8.677 6.268 3.509 1.00 94.12 105 ALA A N 1
ATOM 836 C CA . ALA A 1 105 ? -9.761 5.582 4.197 1.00 94.12 105 ALA A CA 1
ATOM 837 C C . ALA A 1 105 ? -9.258 4.876 5.472 1.00 94.12 105 ALA A C 1
ATOM 839 O O . ALA A 1 105 ? -9.901 4.962 6.523 1.00 94.12 105 ALA A O 1
ATOM 840 N N . LEU A 1 106 ? -8.082 4.249 5.420 1.00 94.44 106 LEU A N 1
ATOM 841 C CA . LEU A 1 106 ? -7.452 3.575 6.553 1.00 94.44 106 LEU A CA 1
ATOM 842 C C . LEU A 1 106 ? -7.017 4.564 7.647 1.00 94.44 106 LEU A C 1
ATOM 844 O O . LEU A 1 106 ? -7.288 4.344 8.830 1.00 94.44 106 LEU A O 1
ATOM 848 N N . GLN A 1 107 ? -6.431 5.701 7.274 1.00 93.94 107 GLN A N 1
ATOM 849 C CA . GLN A 1 107 ? -6.116 6.794 8.198 1.00 93.94 107 GLN A CA 1
ATOM 850 C C . GLN A 1 107 ? -7.376 7.313 8.907 1.00 93.94 107 GLN A C 1
ATOM 852 O O . GLN A 1 107 ? -7.361 7.554 10.118 1.00 93.94 107 GLN A O 1
ATOM 857 N N . SER A 1 108 ? -8.502 7.411 8.193 1.00 95.12 108 SER A N 1
ATOM 858 C CA . SER A 1 108 ? -9.796 7.765 8.790 1.00 95.12 108 SER A CA 1
ATOM 859 C C . SER A 1 108 ? -10.247 6.753 9.851 1.00 95.12 108 SER A C 1
ATOM 861 O O . SER A 1 108 ? -10.791 7.138 10.892 1.00 95.12 108 SER A O 1
ATOM 863 N N . VAL A 1 109 ? -10.001 5.457 9.634 1.00 95.38 109 VAL A N 1
ATOM 864 C CA . VAL A 1 109 ? -10.252 4.412 10.639 1.00 95.38 109 VAL A CA 1
ATOM 865 C C . VAL A 1 109 ? -9.331 4.597 11.846 1.00 95.38 109 VAL A C 1
ATOM 867 O O . VAL A 1 109 ? -9.814 4.618 12.980 1.00 95.38 109 VAL A O 1
ATOM 870 N N . PHE A 1 110 ? -8.029 4.818 11.645 1.00 95.38 110 PHE A N 1
ATOM 871 C CA . PHE A 1 110 ? -7.102 5.050 12.757 1.00 95.38 110 PHE A CA 1
ATOM 872 C C . PHE A 1 110 ? -7.475 6.268 13.607 1.00 95.38 110 PHE A C 1
ATOM 874 O O . PHE A 1 110 ? -7.413 6.175 14.838 1.00 95.38 110 PHE A O 1
ATOM 881 N N . ALA A 1 111 ? -7.928 7.357 12.983 1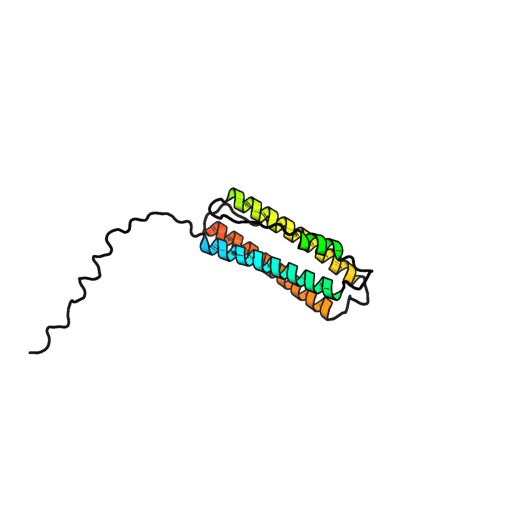.00 95.06 111 ALA A N 1
ATOM 882 C CA . ALA A 1 111 ? -8.402 8.552 13.678 1.00 95.06 111 ALA A CA 1
ATOM 883 C C . ALA A 1 111 ? -9.676 8.292 14.505 1.00 95.06 111 ALA A C 1
ATOM 885 O O . ALA A 1 111 ? -9.850 8.859 15.587 1.00 95.06 111 ALA A O 1
ATOM 886 N N . GLN A 1 112 ? -10.577 7.423 14.032 1.00 95.19 112 GLN A N 1
ATOM 887 C CA . GLN A 1 112 ? -11.742 6.985 14.814 1.00 95.19 112 GLN A CA 1
ATOM 888 C C . GLN A 1 112 ? -11.312 6.150 16.027 1.00 95.19 112 GLN A C 1
ATOM 890 O O . GLN A 1 112 ? -11.767 6.405 17.143 1.00 95.19 112 GLN A O 1
ATOM 895 N N . LEU A 1 113 ? -10.381 5.211 15.834 1.00 95.31 113 LEU A N 1
ATOM 896 C CA . LEU A 1 113 ? -9.854 4.359 16.906 1.00 95.31 113 LEU A CA 1
ATOM 897 C C . LEU A 1 113 ? -9.129 5.165 17.990 1.00 95.31 113 LEU A C 1
ATOM 899 O O . LEU A 1 113 ? -9.206 4.830 19.166 1.00 95.31 113 LEU A O 1
ATOM 903 N N . GLU A 1 114 ? -8.463 6.262 17.630 1.00 94.00 114 GLU A N 1
ATOM 904 C CA . GLU A 1 114 ? -7.825 7.156 18.601 1.00 94.00 114 GLU A CA 1
ATOM 905 C C . GLU A 1 114 ? -8.841 7.893 19.484 1.00 94.00 114 GLU A C 1
ATOM 907 O O . GLU A 1 114 ? -8.606 8.122 20.674 1.00 94.00 114 GLU A O 1
ATOM 912 N N . LYS A 1 115 ? -10.007 8.231 18.932 1.00 94.00 115 LYS A N 1
ATOM 913 C CA . LYS A 1 115 ? -11.091 8.888 19.675 1.00 94.00 115 LYS A CA 1
ATOM 914 C C . LYS A 1 115 ? -11.856 7.918 20.577 1.00 94.00 115 LYS A C 1
ATOM 916 O O . LYS A 1 115 ? -12.486 8.373 21.528 1.00 94.00 115 LYS A O 1
ATOM 921 N N . ALA A 1 116 ? -11.771 6.613 20.325 1.00 93.31 116 ALA A N 1
ATOM 922 C CA . ALA A 1 116 ? -12.436 5.574 21.102 1.00 93.31 116 ALA A CA 1
ATOM 923 C C . ALA A 1 116 ? -11.528 5.041 22.238 1.00 93.31 116 ALA A C 1
ATOM 925 O O . ALA A 1 116 ? -10.546 4.350 21.960 1.00 93.31 116 ALA A O 1
ATOM 926 N N . PRO A 1 117 ? -11.851 5.283 23.530 1.00 92.25 117 PRO A N 1
ATOM 927 C CA . PRO A 1 117 ? -10.975 4.918 24.653 1.00 92.25 117 PRO A CA 1
ATOM 928 C C . PRO A 1 117 ? -10.595 3.434 24.705 1.00 92.25 117 PRO A C 1
ATOM 930 O O . PRO A 1 117 ? -9.458 3.102 25.015 1.00 92.25 117 PRO A O 1
ATOM 933 N N . LYS A 1 118 ? -11.528 2.547 24.335 1.00 93.19 118 LYS A N 1
ATOM 934 C CA . LYS A 1 118 ? -11.313 1.094 24.273 1.00 93.19 118 LYS A CA 1
ATOM 935 C C . LYS A 1 118 ? -10.174 0.699 23.322 1.00 93.19 118 LYS A C 1
ATOM 937 O O . LYS A 1 118 ? -9.479 -0.276 23.582 1.00 93.19 118 LYS A O 1
ATOM 942 N N . TRP A 1 119 ? -10.015 1.423 22.216 1.00 94.75 119 TRP A N 1
ATOM 943 C CA . TRP A 1 119 ? -9.093 1.065 21.136 1.00 94.75 119 TRP A CA 1
ATOM 944 C C . TRP A 1 119 ? -7.776 1.825 21.194 1.00 94.75 119 TRP A C 1
ATOM 946 O O . TRP A 1 119 ? -6.763 1.308 20.731 1.00 94.75 119 TRP A O 1
ATOM 956 N N . ARG A 1 120 ? -7.779 3.023 21.787 1.00 91.56 120 ARG A N 1
ATOM 957 C CA . ARG A 1 120 ? -6.606 3.898 21.875 1.00 91.56 120 ARG A CA 1
ATOM 958 C C . ARG A 1 120 ? -5.370 3.194 22.438 1.00 91.56 120 ARG A C 1
ATOM 960 O O . ARG A 1 120 ? -4.281 3.400 21.918 1.00 91.56 120 ARG A O 1
ATOM 967 N N . GLU A 1 121 ? -5.554 2.382 23.473 1.00 92.31 121 GLU A N 1
ATOM 968 C CA . GLU A 1 121 ? -4.471 1.691 24.188 1.00 92.31 121 GLU A CA 1
ATOM 969 C C . GLU A 1 121 ? -4.484 0.174 23.953 1.00 92.31 121 GLU A C 1
ATOM 971 O O . GLU A 1 121 ? -3.751 -0.571 24.602 1.00 92.31 121 GLU A O 1
ATOM 976 N N . ALA A 1 122 ? -5.317 -0.310 23.027 1.00 94.88 122 ALA A N 1
ATOM 977 C CA . ALA A 1 122 ? -5.392 -1.731 22.725 1.00 94.88 122 ALA A CA 1
ATOM 978 C C . ALA A 1 122 ? -4.068 -2.194 22.076 1.00 94.88 122 ALA A C 1
ATOM 980 O O . ALA A 1 122 ? -3.725 -1.688 21.003 1.00 94.88 122 ALA A O 1
ATOM 981 N N . PRO A 1 123 ? -3.340 -3.175 22.655 1.00 95.00 123 PRO A N 1
ATOM 982 C CA . PRO A 1 123 ? -2.014 -3.570 22.167 1.00 95.00 123 PRO A CA 1
ATOM 983 C C . PRO A 1 123 ? -1.986 -3.964 20.688 1.00 95.00 123 PRO A C 1
ATOM 985 O O . PRO A 1 123 ? -1.076 -3.580 19.962 1.00 95.00 123 PRO A O 1
ATOM 988 N N . LEU A 1 124 ? -3.020 -4.669 20.223 1.00 93.06 124 LEU A N 1
ATOM 989 C CA . LEU A 1 124 ? -3.145 -5.069 18.822 1.00 93.06 124 LEU A CA 1
ATOM 990 C C . LEU A 1 124 ? -3.292 -3.866 17.877 1.00 93.06 124 LEU A C 1
ATOM 992 O O . LEU A 1 124 ? -2.711 -3.857 16.799 1.00 93.06 124 LEU A O 1
ATOM 996 N N . ILE A 1 125 ? -4.036 -2.833 18.280 1.00 94.56 125 ILE A N 1
ATOM 997 C CA . ILE A 1 125 ? -4.220 -1.624 17.464 1.00 94.56 125 ILE A CA 1
ATOM 998 C C . ILE A 1 125 ? -2.918 -0.826 17.385 1.00 94.56 125 ILE A C 1
ATOM 1000 O O . ILE A 1 125 ? -2.582 -0.302 16.324 1.00 94.56 125 ILE A O 1
ATOM 1004 N N . LEU A 1 126 ? -2.169 -0.755 18.488 1.00 94.50 126 LEU A N 1
ATOM 1005 C CA . LEU A 1 126 ? -0.851 -0.120 18.513 1.00 94.50 126 LEU A CA 1
ATOM 1006 C C . LEU A 1 126 ? 0.148 -0.855 17.607 1.00 94.50 126 LEU A C 1
ATOM 1008 O O . LEU A 1 126 ? 0.859 -0.205 16.843 1.00 94.50 126 LEU A O 1
ATOM 1012 N N . ASP A 1 127 ? 0.159 -2.190 17.638 1.00 96.31 127 ASP A N 1
ATOM 1013 C CA . ASP A 1 127 ? 0.989 -3.013 16.749 1.00 96.31 127 ASP A CA 1
ATOM 1014 C C . ASP A 1 127 ? 0.630 -2.804 15.270 1.00 96.31 127 ASP A C 1
ATOM 1016 O O . ASP A 1 127 ? 1.511 -2.550 14.448 1.00 96.31 127 ASP A O 1
ATOM 1020 N N . ILE A 1 128 ? -0.664 -2.815 14.932 1.00 95.56 128 ILE A N 1
ATOM 1021 C CA . ILE A 1 128 ? -1.137 -2.560 13.565 1.00 95.56 128 ILE A CA 1
ATOM 1022 C C . ILE A 1 128 ? -0.723 -1.161 13.087 1.00 95.56 128 ILE A C 1
ATOM 1024 O O . ILE A 1 128 ? -0.221 -1.025 11.974 1.00 95.56 128 ILE A O 1
ATOM 1028 N N . ARG A 1 129 ? -0.865 -0.118 13.917 1.00 94.00 129 ARG A N 1
ATOM 1029 C CA . ARG A 1 129 ? -0.406 1.241 13.567 1.00 94.00 129 ARG A CA 1
ATOM 1030 C C . ARG A 1 129 ? 1.097 1.299 13.318 1.00 94.00 129 ARG A C 1
ATOM 1032 O O . ARG A 1 129 ? 1.530 1.949 12.371 1.00 94.00 129 ARG A O 1
ATOM 1039 N N . ASN A 1 130 ? 1.884 0.623 14.151 1.00 95.56 130 ASN A N 1
ATOM 1040 C CA . ASN A 1 130 ? 3.331 0.576 13.981 1.00 95.56 130 ASN A CA 1
ATOM 1041 C C . ASN A 1 130 ? 3.715 -0.118 12.664 1.00 95.56 130 ASN A C 1
ATOM 1043 O O . ASN A 1 130 ? 4.494 0.424 11.883 1.00 95.56 130 ASN A O 1
ATOM 1047 N N . LYS A 1 131 ? 3.103 -1.273 12.370 1.00 96.25 131 LYS A N 1
ATOM 1048 C CA . LYS A 1 131 ? 3.280 -1.982 11.092 1.00 96.25 131 LYS A CA 1
ATOM 1049 C C . LYS A 1 131 ? 2.890 -1.112 9.901 1.00 96.25 131 LYS A C 1
ATOM 1051 O O . LYS A 1 131 ? 3.638 -1.063 8.932 1.00 96.25 131 LYS A O 1
ATOM 1056 N N . TYR A 1 132 ? 1.772 -0.392 9.994 1.00 95.19 132 TYR A N 1
ATOM 1057 C CA . TYR A 1 132 ? 1.331 0.533 8.951 1.00 95.19 132 TYR A CA 1
ATOM 1058 C C . TYR A 1 132 ? 2.362 1.644 8.696 1.00 95.19 132 TYR A C 1
ATOM 1060 O O . TYR A 1 132 ? 2.746 1.871 7.553 1.00 95.19 132 TYR A O 1
ATOM 1068 N N . SER A 1 133 ? 2.884 2.282 9.750 1.00 93.56 133 SER A N 1
ATOM 1069 C CA . SER A 1 133 ? 3.932 3.306 9.615 1.00 93.56 133 SER A CA 1
ATOM 1070 C C . SER A 1 133 ? 5.195 2.758 8.944 1.00 93.56 133 SER A C 1
ATOM 1072 O O . SER A 1 133 ? 5.735 3.391 8.041 1.00 93.56 133 SER A O 1
ATOM 1074 N N . MET A 1 134 ? 5.648 1.567 9.348 1.00 94.81 134 MET A N 1
ATOM 1075 C CA . MET A 1 134 ? 6.814 0.918 8.739 1.00 94.81 134 MET A CA 1
ATOM 1076 C C . MET A 1 134 ? 6.574 0.542 7.270 1.00 94.81 134 MET A C 1
ATOM 1078 O O . MET A 1 134 ? 7.497 0.610 6.457 1.00 94.81 134 MET A O 1
ATOM 1082 N N . LEU A 1 135 ? 5.350 0.136 6.920 1.00 94.81 135 LEU A N 1
ATOM 1083 C CA . LEU A 1 135 ? 4.975 -0.147 5.536 1.00 94.81 135 LEU A CA 1
ATOM 1084 C C . LEU A 1 135 ? 4.988 1.122 4.685 1.00 94.81 135 LEU A C 1
ATOM 1086 O O . LEU A 1 135 ? 5.579 1.082 3.613 1.00 94.81 135 LEU A O 1
ATOM 1090 N N . ASN A 1 136 ? 4.457 2.247 5.171 1.00 93.00 136 ASN A N 1
ATOM 1091 C CA . ASN A 1 136 ? 4.503 3.524 4.446 1.00 93.00 136 ASN A CA 1
ATOM 1092 C C . ASN A 1 136 ? 5.941 3.963 4.125 1.00 93.00 136 ASN A C 1
ATOM 1094 O O . ASN A 1 136 ? 6.245 4.365 2.996 1.00 93.00 136 ASN A O 1
ATOM 1098 N N . ASP A 1 137 ? 6.856 3.823 5.088 1.00 92.50 137 ASP A N 1
ATOM 1099 C CA . ASP A 1 137 ? 8.280 4.083 4.855 1.00 92.50 137 ASP A CA 1
ATOM 1100 C C . ASP A 1 137 ? 8.850 3.128 3.793 1.00 92.50 137 ASP A C 1
ATOM 1102 O O . ASP A 1 137 ? 9.574 3.541 2.881 1.00 92.50 137 ASP A O 1
ATOM 1106 N N . SER A 1 138 ? 8.493 1.842 3.871 1.00 95.25 138 SER A N 1
ATOM 1107 C CA . SER A 1 138 ? 8.926 0.832 2.904 1.00 95.25 138 SER A CA 1
ATOM 1108 C C . SER A 1 138 ? 8.366 1.065 1.497 1.00 95.25 138 SER A C 1
ATOM 1110 O O . SER A 1 138 ? 9.078 0.779 0.532 1.00 95.25 138 SER A O 1
ATOM 1112 N N . ILE A 1 139 ? 7.132 1.552 1.360 1.00 95.25 139 ILE A N 1
ATOM 1113 C CA . ILE A 1 139 ? 6.510 1.925 0.080 1.00 95.25 139 ILE A CA 1
ATOM 1114 C C . ILE A 1 139 ? 7.280 3.090 -0.522 1.00 95.25 139 ILE A C 1
ATOM 1116 O O . ILE A 1 139 ? 7.762 2.989 -1.646 1.00 95.25 139 ILE A O 1
ATOM 1120 N N . THR A 1 140 ? 7.525 4.139 0.265 1.00 94.31 140 THR A N 1
ATOM 1121 C CA . THR A 1 140 ? 8.307 5.306 -0.170 1.00 94.31 140 THR A CA 1
ATOM 1122 C C . THR A 1 140 ? 9.688 4.901 -0.700 1.00 94.31 140 THR A C 1
ATOM 1124 O O . THR A 1 140 ? 10.190 5.468 -1.675 1.00 94.31 140 THR A O 1
ATOM 1127 N N . ILE A 1 141 ? 10.341 3.925 -0.061 1.00 95.06 141 ILE A N 1
ATOM 1128 C CA . ILE A 1 141 ? 11.619 3.377 -0.534 1.00 95.06 141 ILE A CA 1
ATOM 1129 C C . ILE A 1 141 ? 11.430 2.606 -1.848 1.00 95.06 141 ILE A C 1
ATOM 1131 O O . ILE A 1 141 ? 12.189 2.838 -2.789 1.00 95.06 141 ILE A O 1
ATOM 1135 N N . ALA A 1 142 ? 10.427 1.729 -1.936 1.00 96.44 142 ALA A N 1
ATOM 1136 C CA . ALA A 1 142 ? 10.146 0.943 -3.137 1.00 96.44 142 ALA A CA 1
ATOM 1137 C C . ALA A 1 142 ? 9.833 1.833 -4.353 1.00 96.44 142 ALA A C 1
ATOM 1139 O O . ALA A 1 142 ? 10.394 1.623 -5.427 1.00 96.44 142 ALA A O 1
ATOM 1140 N N . GLU A 1 143 ? 9.033 2.886 -4.182 1.00 96.00 143 GLU A N 1
ATOM 1141 C CA . GLU A 1 143 ? 8.719 3.854 -5.240 1.00 96.00 143 GLU A CA 1
ATOM 1142 C C . GLU A 1 143 ? 9.971 4.581 -5.739 1.00 96.00 143 GLU A C 1
ATOM 1144 O O . GLU A 1 143 ? 10.181 4.733 -6.945 1.00 96.00 143 GLU A O 1
ATOM 1149 N N . LYS A 1 144 ? 10.859 4.991 -4.823 1.00 96.06 144 LYS A N 1
ATOM 1150 C CA . LYS A 1 144 ? 12.155 5.588 -5.185 1.00 96.06 144 LYS A CA 1
ATOM 1151 C C . LYS A 1 144 ? 13.030 4.606 -5.958 1.00 96.06 144 LYS A C 1
ATOM 1153 O O . LYS A 1 144 ? 13.672 5.014 -6.925 1.00 96.06 144 LYS A O 1
ATOM 1158 N N . MET A 1 145 ? 13.056 3.336 -5.554 1.00 96.56 145 MET A N 1
ATOM 1159 C CA . MET A 1 145 ? 13.802 2.287 -6.256 1.00 96.56 145 MET A CA 1
ATOM 1160 C C . MET A 1 145 ? 13.247 2.045 -7.660 1.00 96.56 145 MET A C 1
ATOM 1162 O O . MET A 1 145 ? 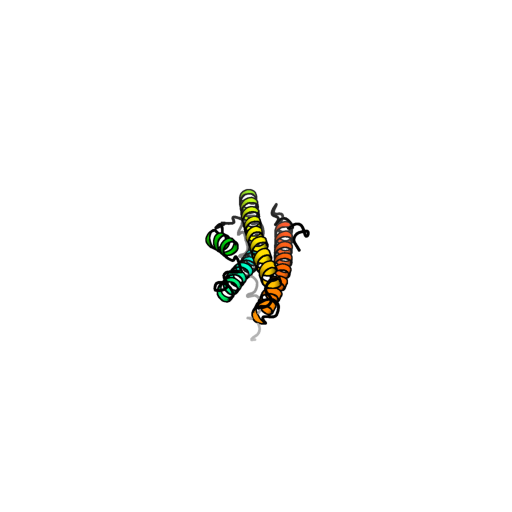14.029 1.970 -8.605 1.00 96.56 145 MET A O 1
ATOM 1166 N N . PHE A 1 146 ? 11.923 2.002 -7.820 1.00 96.75 146 PHE A N 1
ATOM 1167 C CA . PHE A 1 146 ? 11.278 1.911 -9.128 1.00 96.75 146 PHE A CA 1
ATOM 1168 C C . PHE A 1 146 ? 11.636 3.103 -10.019 1.00 96.75 146 PHE A C 1
ATOM 1170 O O . PHE A 1 146 ? 12.101 2.917 -11.142 1.00 96.75 146 PHE A O 1
ATOM 1177 N N . ASN A 1 147 ? 11.496 4.326 -9.505 1.00 96.44 147 ASN A N 1
ATOM 1178 C CA . ASN A 1 147 ? 11.818 5.544 -10.248 1.00 96.44 147 ASN A CA 1
ATOM 1179 C C . ASN A 1 147 ? 13.289 5.580 -10.680 1.00 96.44 147 ASN A C 1
ATOM 1181 O O . ASN A 1 147 ? 13.604 6.008 -11.792 1.00 96.44 147 ASN A O 1
ATOM 1185 N N . GLN A 1 148 ? 14.190 5.105 -9.819 1.00 96.50 148 GLN A N 1
ATOM 1186 C CA . GLN A 1 148 ? 15.606 4.990 -10.141 1.00 96.50 148 GLN A CA 1
ATOM 1187 C C . GLN A 1 148 ? 15.856 3.920 -11.217 1.00 96.50 148 GLN A C 1
ATOM 1189 O O . GLN A 1 148 ? 16.528 4.213 -12.202 1.00 96.50 148 GLN A O 1
ATOM 1194 N N . ALA A 1 149 ? 15.259 2.731 -11.099 1.00 95.44 149 ALA A N 1
ATOM 1195 C CA . ALA A 1 149 ? 15.390 1.666 -12.095 1.00 95.44 149 ALA A CA 1
ATOM 1196 C C . ALA A 1 149 ? 14.839 2.084 -13.469 1.00 95.44 149 ALA A C 1
ATOM 1198 O O . ALA A 1 149 ? 15.490 1.867 -14.492 1.00 95.44 149 ALA A O 1
ATOM 1199 N N . ALA A 1 150 ? 13.671 2.731 -13.506 1.00 94.69 150 ALA A N 1
ATOM 1200 C CA . ALA A 1 150 ? 13.078 3.262 -14.732 1.00 94.69 150 ALA A CA 1
ATOM 1201 C C . ALA A 1 150 ? 13.993 4.297 -15.402 1.00 94.69 150 ALA A C 1
ATOM 1203 O O . ALA A 1 150 ? 14.197 4.254 -16.617 1.00 94.69 150 ALA A O 1
ATOM 1204 N N . LYS A 1 151 ? 14.592 5.189 -14.604 1.00 94.25 151 LYS A N 1
ATOM 1205 C CA . LYS A 1 151 ? 15.566 6.177 -15.075 1.00 94.25 151 LYS A CA 1
ATOM 1206 C C . LYS A 1 151 ? 16.825 5.515 -15.639 1.00 94.25 151 LYS A C 1
ATOM 1208 O O . LYS A 1 151 ? 17.268 5.906 -16.717 1.00 94.25 151 LYS A O 1
ATOM 1213 N N . ASP A 1 152 ? 17.377 4.517 -14.952 1.00 93.88 152 ASP A N 1
ATOM 1214 C CA . ASP A 1 152 ? 18.584 3.802 -15.387 1.00 93.88 152 ASP A CA 1
ATOM 1215 C C . ASP A 1 152 ? 18.340 3.002 -16.677 1.00 93.88 152 ASP A C 1
ATOM 1217 O O . ASP A 1 152 ? 19.201 2.952 -17.556 1.00 93.88 152 ASP A O 1
ATOM 1221 N N . ALA A 1 153 ? 17.127 2.474 -16.856 1.00 91.44 153 ALA A N 1
ATOM 1222 C CA . ALA A 1 153 ? 16.671 1.844 -18.094 1.00 91.44 153 ALA A CA 1
ATOM 1223 C C . ALA A 1 153 ? 16.267 2.848 -19.197 1.00 91.44 153 ALA A C 1
ATOM 1225 O O . ALA A 1 153 ? 15.823 2.437 -20.270 1.00 91.44 153 ALA A O 1
ATOM 1226 N N . SER A 1 154 ? 16.415 4.160 -18.961 1.00 91.94 154 SER A N 1
ATOM 1227 C CA . SER A 1 154 ? 16.014 5.238 -19.882 1.00 91.94 154 SER A CA 1
ATOM 1228 C C . SER A 1 154 ? 14.531 5.198 -20.288 1.00 91.94 154 SER A C 1
ATOM 1230 O O . SER A 1 154 ? 14.158 5.633 -21.381 1.00 91.94 154 SER A O 1
ATOM 1232 N N . LEU A 1 155 ? 13.665 4.693 -19.407 1.00 89.81 155 LEU A N 1
ATOM 1233 C CA . LEU A 1 155 ? 12.220 4.666 -19.603 1.00 89.81 155 LEU A CA 1
ATOM 1234 C C . LEU A 1 155 ? 11.589 5.973 -19.118 1.00 89.81 155 LEU A C 1
ATOM 1236 O O . LEU A 1 155 ? 11.935 6.512 -18.070 1.00 89.81 155 LEU A O 1
ATOM 1240 N N . GLN A 1 156 ? 10.593 6.459 -19.857 1.00 90.00 156 GLN A N 1
ATOM 1241 C CA . GLN A 1 156 ? 9.752 7.583 -19.431 1.00 90.00 156 GLN A CA 1
ATOM 1242 C C . GLN A 1 156 ? 8.640 7.084 -18.500 1.00 90.00 156 GLN A C 1
ATOM 1244 O O . GLN A 1 156 ? 7.460 7.165 -18.838 1.00 90.00 156 GLN A O 1
ATOM 1249 N N . LEU A 1 157 ? 9.035 6.507 -17.365 1.00 92.62 157 LEU A N 1
ATOM 1250 C CA . LEU A 1 157 ? 8.143 5.990 -16.331 1.00 92.62 157 LEU A CA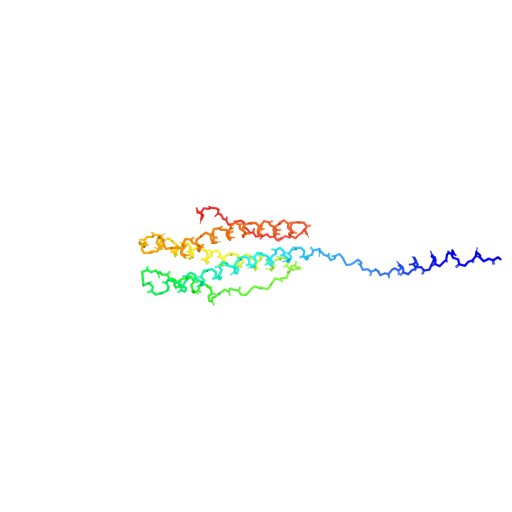 1
ATOM 1251 C C . LEU A 1 157 ? 8.499 6.608 -14.983 1.00 92.62 157 LEU A C 1
ATOM 1253 O O . LEU A 1 157 ? 9.674 6.777 -14.664 1.00 92.62 157 LEU A O 1
ATOM 1257 N N . THR A 1 158 ? 7.483 6.946 -14.198 1.00 94.06 158 THR A N 1
ATOM 1258 C CA . THR A 1 158 ? 7.650 7.453 -12.837 1.00 94.06 158 THR A CA 1
ATOM 1259 C C . THR A 1 158 ? 6.394 7.213 -12.007 1.00 94.06 158 THR A C 1
ATOM 1261 O O . THR A 1 158 ? 5.268 7.398 -12.476 1.00 94.06 158 THR A O 1
ATOM 1264 N N . ILE A 1 159 ? 6.583 6.830 -10.754 1.00 92.50 159 ILE A N 1
ATOM 1265 C CA . ILE A 1 159 ? 5.568 6.933 -9.718 1.00 92.50 159 ILE A CA 1
ATOM 1266 C C . ILE A 1 159 ? 5.632 8.367 -9.180 1.00 92.50 159 ILE A C 1
ATOM 1268 O O . ILE A 1 159 ? 6.687 8.785 -8.683 1.00 92.50 159 ILE A O 1
ATOM 1272 N N . PRO A 1 160 ? 4.551 9.156 -9.320 1.00 84.44 160 PRO A N 1
ATOM 1273 C CA . PRO A 1 160 ? 4.521 10.513 -8.802 1.00 84.44 160 PRO A CA 1
ATOM 1274 C C . PRO A 1 160 ? 4.642 10.481 -7.280 1.00 84.44 160 PRO A C 1
ATOM 1276 O O . PRO A 1 160 ? 3.966 9.701 -6.620 1.00 84.44 160 PRO A O 1
ATOM 1279 N N . ALA A 1 161 ? 5.479 11.359 -6.727 1.00 74.81 161 ALA A N 1
ATOM 1280 C CA . ALA A 1 161 ? 5.547 11.527 -5.284 1.00 74.81 161 ALA A CA 1
ATOM 1281 C C . ALA A 1 161 ? 4.176 11.978 -4.763 1.00 74.81 161 ALA A C 1
ATOM 1283 O O . ALA A 1 161 ? 3.652 13.009 -5.200 1.00 74.81 161 ALA A O 1
ATOM 1284 N N . VAL A 1 162 ? 3.612 11.220 -3.827 1.00 64.12 162 VAL A N 1
ATOM 1285 C CA . VAL A 1 162 ? 2.409 11.636 -3.108 1.00 64.12 162 VAL A CA 1
ATOM 1286 C C . VAL A 1 162 ? 2.776 12.865 -2.261 1.00 64.12 162 VAL A C 1
ATOM 1288 O O . VAL A 1 162 ? 3.791 12.845 -1.554 1.00 64.12 162 VAL A O 1
ATOM 1291 N N . PRO A 1 163 ? 2.032 13.983 -2.354 1.00 51.16 163 PRO A N 1
ATOM 1292 C CA . PRO A 1 163 ? 2.349 15.181 -1.591 1.00 51.16 163 PRO A CA 1
ATOM 1293 C C . PRO A 1 163 ? 2.296 14.881 -0.089 1.00 51.16 163 PRO A C 1
ATOM 1295 O O . PRO A 1 163 ? 1.291 14.407 0.432 1.00 51.16 163 PRO A O 1
ATOM 1298 N N . SER A 1 164 ? 3.376 15.221 0.617 1.00 44.59 164 SER A N 1
ATOM 1299 C CA . SER A 1 164 ? 3.609 14.938 2.043 1.00 44.59 164 SER A CA 1
ATOM 1300 C C . SER A 1 164 ? 2.618 15.603 3.012 1.00 44.59 164 SER A C 1
ATOM 1302 O O . SER A 1 164 ? 2.784 15.499 4.220 1.00 44.59 164 SER A O 1
ATOM 1304 N N . SER A 1 165 ? 1.606 16.313 2.510 1.00 36.84 165 SER A N 1
ATOM 1305 C CA . SER A 1 165 ? 0.587 17.015 3.300 1.00 36.84 165 SER A CA 1
ATOM 1306 C C . SER A 1 165 ? -0.520 16.104 3.849 1.00 36.84 165 SER A C 1
ATOM 1308 O O . SER A 1 165 ? -1.505 16.611 4.379 1.00 36.84 165 SER A O 1
ATOM 1310 N N . LEU A 1 166 ? -0.393 14.786 3.676 1.00 42.56 166 LEU A N 1
ATOM 1311 C CA . LEU A 1 166 ? -1.332 13.761 4.153 1.00 42.56 166 LEU A CA 1
ATOM 1312 C C . LEU A 1 166 ? -0.732 12.861 5.250 1.00 42.56 166 LEU A C 1
ATOM 1314 O O . LEU A 1 166 ? -1.285 11.803 5.551 1.00 42.56 166 LEU A O 1
ATOM 1318 N N . HIS A 1 167 ? 0.387 13.290 5.843 1.00 40.03 167 HIS A N 1
ATOM 1319 C CA . HIS A 1 167 ? 0.998 12.687 7.028 1.00 40.03 167 HIS A CA 1
ATOM 1320 C C . HIS A 1 167 ? 0.817 13.582 8.254 1.00 40.03 167 HIS A C 1
ATOM 1322 O O . HIS A 1 167 ? 0.986 14.816 8.115 1.00 40.03 167 HIS A O 1
#

pLDDT: mean 83.77, std 18.7, range [36.84, 96.75]

Radius of gyration: 25.6 Å; chains: 1; bounding box: 81×58×60 Å

Foldseek 3Di:
DPDDDPPPPPPPPPPPPPDPDDPPPDQPCVLLVVLVVQLVVLLVVVLVLLVVVCVVCVPPPQADSVQLVVLSVCQDDADDDLVPLVSNQVSLQVNVVSSVSNVLSVVSRLVSLCVDPVRVPPPVNVVSVVVNVVSVVSSVVSQVSSQVSCVVSVGPHHDDDDPPPSD

Sequence (167 aa):
MKFLVRLVALVFVVTLQTACSSDESSLPLEPVVIAYDTVEYRYQQVSDLAIDLMANISMDPSIKVKPVQDLLDREPVVSLDFRNTKATQRDITRFISYQHEIEIALQSVFAQLEKAPKWREAPLILDIRNKYSMLNDSITIAEKMFNQAAKDASLQLTIPAVPSSLH